Protein AF-A0A1V6ALJ0-F1 (afdb_monomer_lite)

Foldseek 3Di:
DKDKDWDADPVRPKIKMKMWDFDQWDWDDDPNDTDIDGDGDIDIWMDINNHTADDDKAADPDDDPQFRIDTRPDGHHPVRVVVVVVVNVVSVPPPPRPVVVVVVVVVVVD

Structure (mmCIF, N/CA/C/O backbone):
data_AF-A0A1V6ALJ0-F1
#
_entry.id   AF-A0A1V6ALJ0-F1
#
loop_
_atom_site.group_PDB
_atom_site.id
_atom_site.type_symbol
_atom_site.label_atom_id
_atom_site.label_alt_id
_atom_site.label_comp_id
_atom_site.label_asym_id
_atom_site.label_entity_id
_atom_site.label_seq_id
_atom_site.pdbx_PDB_ins_code
_atom_site.Cartn_x
_atom_site.Cartn_y
_atom_site.Cartn_z
_atom_site.occupancy
_atom_site.B_iso_or_equiv
_atom_site.auth_seq_id
_atom_site.auth_comp_id
_atom_site.auth_asym_id
_atom_site.auth_atom_id
_atom_site.pdbx_PDB_model_num
ATOM 1 N N . MET A 1 1 ? 2.543 4.541 -14.200 1.00 85.62 1 MET A N 1
ATOM 2 C CA . MET A 1 1 ? 1.460 5.398 -13.629 1.00 85.62 1 MET A CA 1
ATOM 3 C C . MET A 1 1 ? 1.420 5.196 -12.122 1.00 85.62 1 MET A C 1
ATOM 5 O O . MET A 1 1 ? 1.538 4.055 -11.715 1.00 85.62 1 MET A O 1
ATOM 9 N N . LYS A 1 2 ? 1.233 6.236 -11.295 1.00 91.38 2 LYS A N 1
ATOM 10 C CA . LYS A 1 2 ? 1.221 6.099 -9.825 1.00 91.38 2 LYS A CA 1
ATOM 11 C C . LYS A 1 2 ? -0.025 6.720 -9.194 1.00 91.38 2 LYS A C 1
ATOM 13 O O . LYS A 1 2 ? -0.427 7.821 -9.571 1.00 91.38 2 LYS A O 1
ATOM 18 N N . LYS A 1 3 ? -0.624 6.017 -8.234 1.00 94.62 3 LYS A N 1
ATOM 19 C CA . LYS A 1 3 ? -1.720 6.490 -7.381 1.00 94.62 3 LYS A CA 1
ATOM 20 C C . LYS A 1 3 ? -1.322 6.324 -5.922 1.00 94.62 3 LYS A C 1
ATOM 22 O O . LYS A 1 3 ? -0.686 5.341 -5.552 1.00 94.62 3 LYS A O 1
ATOM 27 N N . THR A 1 4 ? -1.748 7.274 -5.105 1.00 95.44 4 THR A N 1
ATOM 28 C CA . THR A 1 4 ? -1.447 7.295 -3.677 1.00 95.44 4 THR A CA 1
ATOM 29 C C . THR A 1 4 ? -2.721 7.603 -2.912 1.00 95.44 4 THR A C 1
ATOM 31 O O . THR A 1 4 ? -3.504 8.460 -3.324 1.00 95.44 4 THR A O 1
ATOM 34 N N . MET A 1 5 ? -2.916 6.908 -1.799 1.00 95.38 5 MET A N 1
ATOM 35 C CA . MET A 1 5 ? -3.913 7.246 -0.793 1.00 95.38 5 MET A CA 1
ATOM 36 C C . MET A 1 5 ? -3.226 7.472 0.544 1.00 95.38 5 MET A C 1
ATOM 38 O O . MET A 1 5 ? -2.304 6.737 0.901 1.00 95.38 5 MET A O 1
ATOM 42 N N . THR A 1 6 ? -3.706 8.469 1.278 1.00 95.81 6 THR A N 1
ATOM 43 C CA . THR A 1 6 ? -3.154 8.847 2.575 1.00 95.81 6 THR A CA 1
ATOM 44 C C . THR A 1 6 ? -4.290 9.091 3.555 1.00 95.81 6 THR A C 1
ATOM 46 O O . THR A 1 6 ? -5.294 9.720 3.214 1.00 95.81 6 THR A O 1
ATOM 49 N N . TRP A 1 7 ? -4.150 8.584 4.774 1.00 94.56 7 TRP A N 1
ATOM 50 C CA . TRP A 1 7 ? -5.086 8.830 5.865 1.00 94.56 7 TRP A CA 1
ATOM 51 C C . TRP A 1 7 ? -4.365 8.762 7.210 1.00 94.56 7 TRP A C 1
ATOM 53 O O . TRP A 1 7 ? -3.234 8.303 7.295 1.00 94.56 7 TRP A O 1
ATOM 63 N N . GLN A 1 8 ? -5.013 9.219 8.278 1.00 93.88 8 GLN A N 1
ATOM 64 C CA . GLN A 1 8 ? -4.447 9.143 9.624 1.00 93.88 8 GLN A CA 1
ATOM 65 C C . GLN A 1 8 ? -5.000 7.948 10.395 1.00 93.88 8 GLN A C 1
ATOM 67 O O . GLN A 1 8 ? -6.134 7.510 10.171 1.00 93.88 8 GLN A O 1
ATOM 72 N N . THR A 1 9 ? -4.215 7.441 11.344 1.00 90.38 9 THR A N 1
ATOM 73 C CA . THR A 1 9 ? -4.724 6.509 12.352 1.00 90.38 9 THR A CA 1
ATOM 74 C C . THR A 1 9 ? -5.856 7.147 13.155 1.00 90.38 9 THR A C 1
ATOM 76 O O . THR A 1 9 ? -5.968 8.366 13.270 1.00 90.38 9 THR A O 1
ATOM 79 N N . ARG A 1 10 ? -6.713 6.318 13.758 1.00 85.50 10 ARG A N 1
ATOM 80 C CA . ARG A 1 10 ? -7.871 6.794 14.532 1.00 85.50 10 ARG A CA 1
ATOM 81 C C . ARG A 1 10 ? -7.491 7.689 15.718 1.00 85.50 10 ARG A C 1
ATOM 83 O O . ARG A 1 10 ? -8.278 8.539 16.120 1.00 85.50 10 ARG A O 1
ATOM 90 N N . ASP A 1 11 ? -6.307 7.483 16.283 1.00 87.81 11 ASP A N 1
ATOM 91 C CA . ASP A 1 11 ? -5.745 8.306 17.357 1.00 87.81 11 ASP A CA 1
ATOM 92 C C . ASP A 1 11 ? -4.998 9.554 16.847 1.00 87.81 11 ASP A C 1
ATOM 94 O O . ASP A 1 11 ? -4.496 10.330 17.658 1.00 87.81 11 ASP A O 1
ATOM 98 N N . GLY A 1 12 ? -4.928 9.752 15.525 1.00 89.25 12 GLY A N 1
ATOM 99 C CA . GLY A 1 12 ? -4.300 10.897 14.864 1.00 89.25 12 GLY A CA 1
ATOM 100 C C . GLY A 1 12 ? -2.776 10.938 14.967 1.00 89.25 12 GLY A C 1
ATOM 101 O O . GLY A 1 12 ? -2.183 11.964 14.646 1.00 89.25 12 GLY A O 1
ATOM 102 N N . ARG A 1 13 ? -2.135 9.867 15.453 1.00 92.19 13 ARG A N 1
ATOM 103 C CA . ARG A 1 13 ? -0.697 9.866 15.758 1.00 92.19 13 ARG A CA 1
ATOM 104 C C . ARG A 1 13 ? 0.194 9.577 14.565 1.00 92.19 13 ARG A C 1
ATOM 106 O O . ARG A 1 13 ? 1.310 10.080 14.544 1.00 92.19 13 ARG A O 1
ATOM 113 N N . HIS A 1 14 ? -0.286 8.769 13.627 1.00 92.81 14 HIS A N 1
ATOM 114 C CA . HIS A 1 14 ? 0.504 8.307 12.496 1.00 92.81 14 HIS A CA 1
ATOM 115 C C . HIS A 1 14 ? -0.206 8.614 11.182 1.00 92.81 14 HIS A C 1
ATOM 117 O O . HIS A 1 14 ? -1.431 8.466 11.071 1.00 92.81 14 HIS A O 1
ATOM 123 N N . GLU A 1 15 ? 0.574 9.003 10.182 1.00 96.19 15 GLU A N 1
ATOM 124 C CA . GLU A 1 15 ? 0.130 9.063 8.799 1.00 96.19 15 GLU A CA 1
ATOM 125 C C . GLU A 1 15 ? 0.344 7.702 8.134 1.00 96.19 15 GLU A C 1
ATOM 127 O O . GLU A 1 15 ? 1.417 7.102 8.194 1.00 96.19 15 GLU A O 1
ATOM 132 N N . LEU A 1 16 ? -0.707 7.205 7.497 1.00 95.62 16 LEU A N 1
ATOM 133 C CA . LEU A 1 16 ? -0.726 5.961 6.752 1.00 95.62 16 LEU A CA 1
ATOM 134 C C . LEU A 1 16 ? -0.810 6.296 5.273 1.00 95.62 16 LEU A C 1
ATOM 136 O O . LEU A 1 16 ? -1.686 7.056 4.858 1.00 95.62 16 LEU A O 1
ATOM 140 N N . ARG A 1 17 ? 0.074 5.706 4.474 1.00 96.25 17 ARG A N 1
ATOM 141 C CA . ARG A 1 17 ? 0.116 5.920 3.027 1.00 96.25 17 ARG A CA 1
ATOM 142 C C . ARG A 1 17 ? 0.189 4.586 2.304 1.00 96.25 17 ARG A C 1
ATOM 144 O O . ARG A 1 17 ? 0.958 3.715 2.690 1.00 96.25 17 ARG A O 1
ATOM 151 N N . VAL A 1 18 ? -0.594 4.426 1.245 1.00 95.81 18 VAL A N 1
ATOM 152 C CA . VAL A 1 18 ? -0.476 3.298 0.313 1.00 95.81 18 VAL A CA 1
ATOM 153 C C . VAL A 1 18 ? -0.249 3.851 -1.078 1.00 95.81 18 VAL A C 1
ATOM 155 O O . VAL A 1 18 ? -0.961 4.749 -1.530 1.00 95.81 18 VAL A O 1
ATOM 158 N N . GLU A 1 19 ? 0.751 3.302 -1.746 1.00 96.06 19 GLU A N 1
ATOM 159 C CA . GLU A 1 19 ? 1.125 3.629 -3.108 1.00 96.06 19 GLU A CA 1
ATOM 160 C C . GLU A 1 19 ? 0.890 2.422 -4.003 1.00 96.06 19 GLU A C 1
ATOM 162 O O . GLU A 1 19 ? 1.232 1.294 -3.650 1.00 96.06 19 GLU A O 1
ATOM 167 N N . ILE A 1 20 ? 0.291 2.679 -5.159 1.00 94.56 20 ILE A N 1
ATOM 168 C CA . ILE A 1 20 ? 0.018 1.692 -6.194 1.00 94.56 20 ILE A CA 1
ATOM 169 C C . ILE A 1 20 ? 0.618 2.258 -7.473 1.00 94.56 20 ILE A C 1
ATOM 171 O O . ILE A 1 20 ? 0.238 3.341 -7.930 1.00 94.56 20 ILE A O 1
ATOM 175 N N . GLU A 1 21 ? 1.585 1.553 -8.033 1.00 93.00 21 GLU A N 1
ATOM 176 C CA . GLU A 1 21 ? 2.348 1.996 -9.185 1.00 93.00 21 GLU A CA 1
ATOM 177 C C . GLU A 1 21 ? 2.350 0.924 -10.265 1.00 93.00 21 GLU A C 1
ATOM 179 O O . GLU A 1 21 ? 2.704 -0.222 -10.025 1.00 93.00 21 GLU A O 1
ATOM 184 N N . LEU A 1 22 ? 1.970 1.310 -11.477 1.00 89.50 22 LEU A N 1
ATOM 185 C CA . LEU A 1 22 ? 2.212 0.523 -12.671 1.00 89.50 22 LEU A CA 1
ATOM 186 C C . LEU A 1 22 ? 3.599 0.844 -13.207 1.00 89.50 22 LEU A C 1
ATOM 188 O O . LEU A 1 22 ? 3.842 1.960 -13.688 1.00 89.50 22 LEU A O 1
ATOM 192 N N . VAL A 1 23 ? 4.462 -0.157 -13.111 1.00 87.62 23 VAL A N 1
ATOM 193 C CA . VAL A 1 23 ? 5.820 -0.188 -13.630 1.00 87.62 23 VAL A CA 1
ATOM 194 C C . VAL A 1 23 ? 5.775 -0.811 -15.021 1.00 87.62 23 VAL A C 1
ATOM 196 O O . VAL A 1 23 ? 5.365 -1.962 -15.192 1.00 87.62 23 VAL A O 1
ATOM 199 N N . THR A 1 24 ? 6.174 -0.017 -16.012 1.00 83.00 24 THR A N 1
ATOM 200 C CA . THR A 1 24 ? 6.149 -0.387 -17.435 1.00 83.00 24 THR A CA 1
ATOM 201 C C . THR A 1 24 ? 7.522 -0.792 -17.966 1.00 83.00 24 THR A C 1
ATOM 203 O O . THR A 1 24 ? 7.653 -1.324 -19.064 1.00 83.00 24 THR A O 1
ATOM 206 N N . GLU A 1 25 ? 8.568 -0.527 -17.188 1.00 84.38 25 GLU A N 1
ATOM 207 C CA . GLU A 1 25 ? 9.952 -0.847 -17.506 1.00 84.38 25 GLU A CA 1
ATOM 208 C C . GLU A 1 25 ? 10.679 -1.251 -16.228 1.00 84.38 25 GLU A C 1
ATOM 210 O O . GLU A 1 25 ? 10.499 -0.651 -15.168 1.00 84.38 25 GLU A O 1
ATOM 215 N N . ARG A 1 26 ? 11.530 -2.268 -16.327 1.00 82.94 26 ARG A N 1
ATOM 216 C CA . ARG A 1 26 ? 12.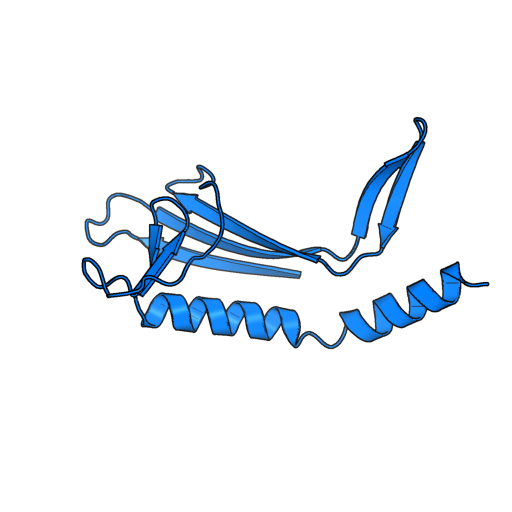332 -2.771 -15.220 1.00 82.94 26 ARG A CA 1
ATOM 217 C C . ARG A 1 26 ? 13.790 -2.841 -15.626 1.00 82.94 26 ARG A C 1
ATOM 219 O O . ARG A 1 26 ? 14.133 -3.341 -16.692 1.00 82.94 26 ARG A O 1
ATOM 226 N N . HIS A 1 27 ? 14.662 -2.403 -14.730 1.00 85.38 27 HIS A N 1
ATOM 227 C CA . HIS A 1 27 ? 16.093 -2.624 -14.873 1.00 85.38 27 HIS A CA 1
ATOM 228 C C . HIS A 1 27 ? 16.445 -4.018 -14.363 1.00 85.38 27 HIS A C 1
ATOM 230 O O . HIS A 1 27 ? 16.173 -4.366 -13.211 1.00 85.38 27 HIS A O 1
ATOM 236 N N . VAL A 1 28 ? 17.043 -4.822 -15.232 1.00 83.38 28 VAL A N 1
ATOM 237 C CA . VAL A 1 28 ? 17.581 -6.140 -14.909 1.00 83.38 28 VAL A CA 1
ATOM 238 C C . VAL A 1 28 ? 19.073 -6.138 -15.194 1.00 83.38 28 VAL A C 1
ATOM 240 O O . VAL A 1 28 ? 19.525 -5.583 -16.192 1.00 83.38 28 VAL A O 1
ATOM 243 N N . SER A 1 29 ? 19.845 -6.742 -14.294 1.00 84.50 29 SER A N 1
ATOM 244 C CA . SER A 1 29 ? 21.248 -7.031 -14.561 1.00 84.50 29 SER A CA 1
ATOM 245 C C . SER A 1 29 ? 21.367 -8.493 -14.959 1.00 84.50 29 SER A C 1
ATOM 247 O O . SER A 1 29 ? 20.957 -9.372 -14.199 1.00 84.50 29 SER A O 1
ATOM 249 N N . ALA A 1 30 ? 21.885 -8.737 -16.157 1.00 78.38 30 ALA A N 1
ATOM 250 C CA . ALA A 1 30 ? 22.164 -10.065 -16.681 1.00 78.38 30 ALA A CA 1
ATOM 251 C C . ALA A 1 30 ? 23.609 -10.071 -17.182 1.00 78.38 30 ALA A C 1
ATOM 253 O O . ALA A 1 30 ? 23.997 -9.191 -17.941 1.00 78.38 30 ALA A O 1
ATOM 254 N N . ASP A 1 31 ? 24.413 -11.016 -16.696 1.00 80.69 31 ASP A N 1
ATOM 255 C CA . ASP A 1 31 ? 25.806 -11.217 -17.119 1.00 80.69 31 ASP A CA 1
ATOM 256 C C . ASP A 1 31 ? 26.721 -9.975 -17.036 1.00 80.69 31 ASP A C 1
ATOM 258 O O . ASP A 1 31 ? 27.707 -9.857 -17.756 1.00 80.69 31 ASP A O 1
ATOM 262 N N . GLY A 1 32 ? 26.437 -9.060 -16.103 1.00 82.00 32 GLY A N 1
ATOM 263 C CA . GLY A 1 32 ? 27.219 -7.835 -15.896 1.00 82.00 32 GLY A CA 1
ATOM 264 C C . GLY A 1 32 ? 26.745 -6.635 -16.718 1.00 82.00 32 GLY A C 1
ATOM 265 O O . GLY A 1 32 ? 27.177 -5.516 -16.440 1.00 82.00 32 GLY A O 1
ATOM 266 N N . ASP A 1 33 ? 25.801 -6.836 -17.637 1.00 81.62 33 ASP A N 1
ATOM 267 C CA . ASP A 1 33 ? 25.139 -5.767 -18.375 1.00 81.62 33 ASP A CA 1
ATOM 268 C C . ASP A 1 33 ? 23.854 -5.329 -17.664 1.00 81.62 33 ASP A C 1
ATOM 270 O O . ASP A 1 33 ? 23.109 -6.139 -17.101 1.00 81.62 33 ASP A O 1
ATOM 274 N N . ALA A 1 34 ? 23.594 -4.021 -17.671 1.00 84.38 34 ALA A N 1
ATOM 275 C CA . ALA A 1 34 ? 22.339 -3.443 -17.207 1.00 84.38 34 ALA A CA 1
ATOM 276 C C . ALA A 1 34 ? 21.411 -3.238 -18.410 1.00 84.38 34 ALA A C 1
ATOM 278 O O . ALA A 1 34 ? 21.722 -2.466 -19.316 1.00 84.38 34 ALA A O 1
ATOM 279 N N . LEU A 1 35 ? 20.272 -3.927 -18.409 1.00 84.25 35 LEU A N 1
ATOM 280 C CA . LEU A 1 35 ? 19.267 -3.866 -19.464 1.00 84.25 35 LEU A CA 1
ATOM 281 C C . LEU A 1 35 ? 17.964 -3.301 -18.900 1.00 84.25 35 LEU A C 1
ATOM 283 O O . LEU A 1 35 ? 17.505 -3.706 -17.829 1.00 84.25 35 LEU A O 1
ATOM 287 N N . THR A 1 36 ? 17.340 -2.392 -19.643 1.00 83.38 36 THR A N 1
ATOM 288 C CA . THR A 1 36 ? 15.966 -1.956 -19.383 1.00 83.38 36 THR A CA 1
ATOM 289 C C . THR A 1 36 ? 15.040 -2.838 -20.197 1.00 83.38 36 THR A C 1
ATOM 291 O O . THR A 1 36 ? 15.050 -2.788 -21.425 1.00 83.38 36 THR A O 1
ATOM 294 N N . VAL A 1 37 ? 14.272 -3.678 -19.508 1.00 82.19 37 VAL A N 1
ATOM 295 C CA . VAL A 1 37 ? 13.280 -4.544 -20.136 1.00 82.19 37 VAL A CA 1
ATOM 296 C C . VAL A 1 37 ? 11.884 -3.985 -19.891 1.00 82.19 37 VAL A C 1
ATOM 298 O O . VAL A 1 37 ? 11.545 -3.640 -18.759 1.00 82.19 37 VAL A O 1
ATOM 301 N N . PRO A 1 38 ? 11.049 -3.906 -20.925 1.00 78.62 38 PRO A N 1
ATOM 302 C CA . PRO A 1 38 ? 9.666 -3.496 -20.762 1.00 78.62 38 PRO A CA 1
ATOM 303 C C . PRO A 1 38 ? 8.860 -4.567 -20.018 1.00 78.62 38 PRO A C 1
ATOM 305 O O . PRO A 1 38 ? 9.038 -5.770 -20.235 1.00 78.62 38 PRO A O 1
ATOM 308 N N . CYS A 1 39 ? 7.969 -4.136 -19.130 1.00 78.19 39 CYS A N 1
ATOM 309 C CA . CYS A 1 39 ? 7.137 -4.998 -18.299 1.00 78.19 39 CYS A CA 1
ATOM 310 C C . CYS A 1 39 ? 5.738 -4.399 -18.072 1.00 78.19 39 CYS A C 1
ATOM 312 O O . CYS A 1 39 ? 5.445 -3.288 -18.489 1.00 78.19 39 CYS A O 1
ATOM 314 N N . CYS A 1 40 ? 4.858 -5.162 -17.426 1.00 80.94 40 CYS A N 1
ATOM 315 C CA . CYS A 1 40 ? 3.601 -4.663 -16.866 1.00 80.94 40 CYS A CA 1
ATOM 316 C C . CYS A 1 40 ? 3.480 -5.227 -15.459 1.00 80.94 40 CYS A C 1
ATOM 318 O O . CYS A 1 40 ? 2.947 -6.323 -15.272 1.00 80.94 40 CYS A O 1
ATOM 320 N N . GLU A 1 41 ? 4.030 -4.518 -14.482 1.00 85.25 41 GLU A N 1
ATOM 321 C CA . GLU A 1 41 ? 4.020 -4.944 -13.087 1.00 85.25 41 GLU A CA 1
ATOM 322 C C . GLU A 1 41 ? 3.321 -3.881 -12.242 1.00 85.25 41 GLU A C 1
ATOM 324 O O . GLU A 1 41 ? 3.686 -2.709 -12.281 1.00 85.25 41 GLU A O 1
ATOM 329 N N . ILE A 1 42 ? 2.297 -4.282 -11.488 1.00 89.06 42 ILE A N 1
ATOM 330 C CA . ILE A 1 42 ? 1.704 -3.415 -10.470 1.00 89.06 42 ILE A CA 1
ATOM 331 C C . ILE A 1 42 ? 2.481 -3.650 -9.180 1.00 89.06 42 ILE A C 1
ATOM 333 O O . ILE A 1 42 ? 2.430 -4.736 -8.604 1.00 89.06 42 ILE A O 1
ATOM 337 N N . VAL A 1 43 ? 3.199 -2.623 -8.748 1.00 92.12 43 VAL A N 1
ATOM 338 C CA . VAL A 1 43 ? 3.926 -2.581 -7.486 1.00 92.12 43 VAL A CA 1
ATOM 339 C C . VAL A 1 43 ? 3.081 -1.825 -6.478 1.00 92.12 43 VAL A C 1
ATOM 341 O O . VAL A 1 43 ? 2.595 -0.725 -6.737 1.00 92.12 43 VAL A O 1
ATOM 344 N N . GLU A 1 44 ? 2.900 -2.424 -5.311 1.00 94.50 44 GLU A N 1
ATOM 345 C CA . GLU A 1 44 ? 2.068 -1.872 -4.257 1.00 94.50 44 GLU A CA 1
ATOM 346 C C . GLU A 1 44 ? 2.901 -1.813 -2.972 1.00 94.50 44 GLU A C 1
ATOM 348 O O . GLU A 1 44 ? 3.554 -2.792 -2.610 1.00 94.50 44 GLU A O 1
ATOM 353 N N . GLN A 1 45 ? 2.890 -0.675 -2.276 1.00 96.19 45 GLN A N 1
ATOM 354 C CA . GLN A 1 45 ? 3.671 -0.472 -1.054 1.00 96.19 45 GLN A CA 1
ATOM 355 C C . GLN A 1 45 ? 2.890 0.366 -0.043 1.00 96.19 45 GLN A C 1
ATOM 357 O O . GLN A 1 45 ? 2.315 1.398 -0.385 1.00 96.19 45 GLN A O 1
ATOM 362 N N . ALA A 1 46 ? 2.897 -0.060 1.218 1.00 95.69 46 ALA A N 1
ATOM 363 C CA . ALA A 1 46 ? 2.288 0.677 2.319 1.00 95.69 46 ALA A CA 1
ATOM 364 C C . ALA A 1 46 ? 3.349 1.294 3.240 1.00 95.69 46 ALA A C 1
ATOM 366 O O . ALA A 1 46 ? 4.462 0.775 3.332 1.00 95.69 46 ALA A O 1
ATOM 367 N N . TYR A 1 47 ? 3.000 2.385 3.919 1.00 96.81 47 TYR A N 1
ATOM 368 C CA . TYR A 1 47 ? 3.888 3.185 4.757 1.00 96.81 47 TYR A CA 1
ATOM 369 C C . TYR A 1 47 ? 3.186 3.653 6.038 1.00 96.81 47 TYR A C 1
ATOM 371 O O . TYR A 1 47 ? 1.990 3.960 6.016 1.00 96.81 47 TYR A O 1
ATOM 379 N N . ILE A 1 48 ? 3.956 3.762 7.124 1.00 95.88 48 ILE A N 1
ATOM 380 C CA . ILE A 1 48 ? 3.595 4.443 8.378 1.00 95.88 48 ILE A CA 1
ATOM 381 C C . ILE A 1 48 ? 4.641 5.533 8.615 1.00 95.88 48 ILE A C 1
ATOM 383 O O . ILE A 1 48 ? 5.810 5.196 8.781 1.00 95.88 48 ILE A O 1
ATOM 387 N N . ASP A 1 49 ? 4.247 6.807 8.623 1.00 95.06 49 ASP A N 1
ATOM 388 C CA . ASP A 1 49 ? 5.162 7.957 8.758 1.00 95.06 49 ASP A CA 1
ATOM 389 C C . ASP A 1 49 ? 6.403 7.835 7.847 1.00 95.06 49 ASP A C 1
ATOM 391 O O . ASP A 1 49 ? 7.546 7.907 8.296 1.00 95.06 49 ASP A O 1
ATOM 395 N N . ASP A 1 50 ? 6.172 7.546 6.563 1.00 94.12 50 ASP A N 1
ATOM 396 C CA . ASP A 1 50 ? 7.196 7.298 5.533 1.00 94.12 50 ASP A CA 1
ATOM 397 C C . ASP A 1 50 ? 8.067 6.039 5.705 1.00 94.12 50 ASP A C 1
ATOM 399 O O . ASP A 1 50 ? 8.856 5.715 4.812 1.00 94.12 50 ASP A O 1
ATOM 403 N N . ALA A 1 51 ? 7.892 5.260 6.774 1.00 95.12 51 ALA A N 1
ATOM 404 C CA . ALA A 1 51 ? 8.542 3.962 6.922 1.00 95.12 51 ALA A CA 1
ATOM 405 C C . ALA A 1 51 ? 7.759 2.874 6.161 1.00 95.12 51 ALA A C 1
ATOM 407 O O . 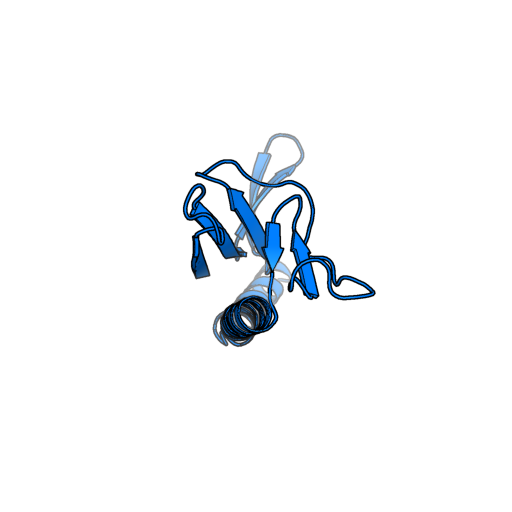ALA A 1 51 ? 6.571 2.688 6.438 1.00 95.12 51 ALA A O 1
ATOM 408 N N . PRO A 1 52 ? 8.382 2.136 5.221 1.00 95.38 52 PRO A N 1
ATOM 409 C CA . PRO A 1 52 ? 7.689 1.108 4.452 1.00 95.38 52 PRO A CA 1
ATOM 410 C C . PRO A 1 52 ? 7.319 -0.093 5.329 1.00 95.38 52 PRO A C 1
ATOM 412 O O . PRO A 1 52 ? 8.142 -0.620 6.079 1.00 95.38 52 PRO A O 1
ATOM 415 N N . GLU A 1 53 ? 6.087 -0.569 5.186 1.00 95.12 53 GLU A N 1
ATOM 416 C CA . GLU A 1 53 ? 5.607 -1.793 5.819 1.00 95.12 53 GLU A CA 1
ATOM 417 C C . GLU A 1 53 ? 5.885 -3.015 4.945 1.00 95.12 53 GLU A C 1
ATOM 419 O O . GLU A 1 53 ? 5.630 -3.031 3.739 1.00 95.12 53 GLU A O 1
ATOM 424 N N . ALA A 1 54 ? 6.379 -4.078 5.574 1.00 89.69 54 ALA A N 1
ATOM 425 C CA . ALA A 1 54 ? 6.623 -5.338 4.894 1.00 89.69 54 ALA A CA 1
ATOM 426 C C . ALA A 1 54 ? 5.323 -6.119 4.630 1.00 89.69 54 ALA A C 1
ATOM 428 O O . ALA A 1 54 ? 4.354 -6.057 5.394 1.00 89.69 54 ALA A O 1
ATOM 429 N N . GLY A 1 55 ? 5.357 -6.941 3.582 1.00 89.94 55 GLY A N 1
ATOM 430 C CA . GLY A 1 55 ? 4.278 -7.856 3.223 1.00 89.94 55 GLY A CA 1
ATOM 431 C C . GLY A 1 55 ? 3.330 -7.286 2.175 1.00 89.94 55 GLY A C 1
ATOM 432 O O . GLY A 1 55 ? 3.655 -6.336 1.470 1.00 89.94 55 GLY A O 1
ATOM 433 N N . CYS A 1 56 ? 2.160 -7.907 2.067 1.00 91.88 56 CYS A N 1
ATOM 434 C CA . CYS A 1 56 ? 1.125 -7.557 1.103 1.00 91.88 56 CYS A CA 1
ATOM 435 C C . CYS A 1 56 ? -0.230 -7.398 1.796 1.00 91.88 56 CYS A C 1
ATOM 437 O O . CYS A 1 56 ? -0.434 -7.853 2.932 1.00 91.88 56 CYS A O 1
ATOM 439 N N . LEU A 1 57 ? -1.171 -6.772 1.091 1.00 94.31 57 LEU A N 1
ATOM 440 C CA . LEU A 1 57 ? -2.546 -6.665 1.548 1.00 94.31 57 LEU A CA 1
ATOM 441 C C . LEU A 1 57 ? -3.160 -8.062 1.726 1.00 94.31 57 LEU A C 1
ATOM 443 O O . LEU A 1 57 ? -3.212 -8.866 0.801 1.00 94.31 57 LEU A O 1
ATOM 447 N N . THR A 1 58 ? -3.660 -8.341 2.924 1.00 95.94 58 THR A N 1
ATOM 448 C CA . THR A 1 58 ? -4.282 -9.616 3.286 1.00 95.94 58 THR A CA 1
ATOM 449 C C . THR A 1 58 ? -5.683 -9.370 3.829 1.00 95.94 58 THR A C 1
ATOM 451 O O . THR A 1 58 ? -5.869 -8.538 4.718 1.00 95.94 58 THR A O 1
ATOM 454 N N . MET A 1 59 ? -6.671 -10.116 3.335 1.00 97.06 59 MET A N 1
ATOM 455 C CA . MET A 1 59 ? -8.023 -10.096 3.898 1.00 97.06 59 MET A CA 1
ATOM 456 C C . MET A 1 59 ? -8.028 -10.756 5.276 1.00 97.06 59 MET A C 1
ATOM 458 O O . MET A 1 59 ? -7.451 -11.830 5.457 1.00 97.06 59 MET A O 1
ATOM 462 N N . LEU A 1 60 ? -8.682 -10.125 6.248 1.00 94.19 60 LEU A N 1
ATOM 463 C CA . LEU A 1 60 ? -8.877 -10.738 7.555 1.00 94.19 60 LEU A CA 1
ATOM 464 C C . LEU A 1 60 ? -10.055 -11.723 7.479 1.00 94.19 60 LEU A C 1
ATOM 466 O O . LEU A 1 60 ? -11.047 -11.418 6.815 1.00 94.19 60 LEU A O 1
ATOM 470 N N . PRO A 1 61 ? -9.972 -12.893 8.140 1.00 93.12 61 PRO A N 1
ATOM 471 C CA . PRO A 1 61 ? -11.084 -13.844 8.171 1.00 93.12 61 PRO A CA 1
ATOM 472 C C . PRO A 1 61 ? -12.303 -13.267 8.902 1.00 93.12 61 PRO A C 1
ATOM 474 O O . PRO A 1 61 ? -13.436 -13.572 8.544 1.00 93.12 61 PRO A O 1
ATOM 477 N N . GLU A 1 62 ? -12.063 -12.400 9.889 1.00 93.19 62 GLU A N 1
ATOM 478 C CA . GLU A 1 62 ? -13.075 -11.669 10.646 1.00 93.19 62 GLU A CA 1
ATOM 479 C C . GLU A 1 62 ? -12.578 -10.241 10.926 1.00 93.19 62 GLU A C 1
ATOM 481 O O . GLU A 1 62 ? -11.363 -10.034 11.047 1.00 93.19 62 GLU A O 1
ATOM 486 N N . PRO A 1 63 ? -13.472 -9.241 11.044 1.00 93.06 63 PRO A N 1
ATOM 487 C CA . PRO A 1 63 ? -13.057 -7.874 11.326 1.00 93.06 63 PRO A CA 1
ATOM 488 C C . PRO A 1 63 ? -12.417 -7.724 12.713 1.00 93.06 63 PRO A C 1
ATOM 490 O O . PRO A 1 63 ? -12.981 -8.158 13.716 1.00 93.06 63 PRO A O 1
ATOM 493 N N . VAL A 1 64 ? -11.278 -7.032 12.795 1.00 90.94 64 VAL A N 1
ATOM 494 C CA . VAL A 1 64 ? -10.576 -6.749 14.061 1.00 90.94 64 VAL A CA 1
ATOM 495 C C . VAL A 1 64 ? -10.458 -5.244 14.242 1.00 90.94 64 VAL A C 1
ATOM 497 O O . VAL A 1 64 ? -9.835 -4.560 13.435 1.00 90.94 64 VAL A O 1
ATOM 500 N N . GLY A 1 65 ? -11.080 -4.704 15.294 1.00 87.06 65 GLY A N 1
ATOM 501 C CA . GLY A 1 65 ? -11.045 -3.263 15.571 1.00 87.06 65 GLY A CA 1
ATOM 502 C C . GLY A 1 65 ? -11.640 -2.393 14.454 1.00 87.06 65 GLY A C 1
ATOM 503 O O . GLY A 1 65 ? -11.253 -1.238 14.330 1.00 87.06 65 GLY A O 1
ATOM 504 N N . GLY A 1 66 ? -12.547 -2.946 13.637 1.00 90.38 66 GLY A N 1
ATOM 505 C CA . GLY A 1 66 ? -13.134 -2.287 12.460 1.00 90.38 66 GLY A CA 1
ATOM 506 C C . GLY A 1 66 ? -12.387 -2.543 11.144 1.00 90.38 66 GLY A C 1
ATOM 507 O O . GLY A 1 66 ? -12.965 -2.370 10.072 1.00 90.38 66 GLY A O 1
ATOM 508 N N . ALA A 1 67 ? -11.143 -3.028 11.199 1.00 93.62 67 ALA A N 1
ATOM 509 C CA . ALA A 1 67 ? -10.386 -3.395 10.009 1.00 93.62 67 ALA A CA 1
ATOM 510 C C . ALA A 1 67 ? -10.892 -4.719 9.420 1.00 93.62 67 ALA A C 1
ATOM 512 O O . ALA A 1 67 ? -11.108 -5.684 10.149 1.00 93.62 67 ALA A O 1
ATOM 513 N N . VAL A 1 68 ? -11.035 -4.773 8.095 1.00 96.75 68 VAL A N 1
ATOM 514 C CA . VAL A 1 68 ? -11.448 -5.958 7.315 1.00 96.75 68 VAL A CA 1
ATOM 515 C C . VAL A 1 68 ? -10.304 -6.534 6.474 1.00 96.75 68 VAL A C 1
ATOM 517 O O . VAL A 1 68 ? -10.370 -7.665 5.995 1.00 96.75 68 VAL A O 1
ATOM 520 N N . ALA A 1 69 ? -9.236 -5.762 6.299 1.00 96.56 69 ALA A N 1
ATOM 521 C CA . ALA A 1 69 ? -7.992 -6.185 5.677 1.00 96.56 69 ALA A CA 1
ATOM 522 C C . ALA A 1 69 ? -6.811 -5.594 6.448 1.00 96.56 69 ALA A C 1
ATOM 524 O O . ALA A 1 69 ? -6.967 -4.645 7.220 1.00 96.56 69 ALA A O 1
ATOM 525 N N . ARG A 1 70 ? -5.622 -6.155 6.238 1.00 95.19 70 ARG A N 1
ATOM 526 C CA . ARG A 1 70 ? -4.385 -5.643 6.824 1.00 95.19 70 ARG A CA 1
ATOM 527 C C . ARG A 1 70 ? -3.247 -5.603 5.823 1.00 95.19 70 ARG A C 1
ATOM 529 O O . ARG A 1 70 ? -3.184 -6.441 4.928 1.00 95.19 70 ARG A O 1
ATOM 536 N N . TRP A 1 71 ? -2.305 -4.706 6.055 1.00 95.12 71 TRP A N 1
ATOM 537 C CA . TRP A 1 71 ? -1.016 -4.669 5.384 1.00 95.12 71 TRP A CA 1
ATOM 538 C C . TRP A 1 71 ? 0.074 -4.394 6.411 1.00 95.12 71 TRP A C 1
ATOM 540 O O . TRP A 1 71 ? 0.147 -3.299 6.961 1.00 95.12 71 TRP A O 1
ATOM 550 N N . GLY A 1 72 ? 0.898 -5.398 6.715 1.00 90.88 72 GLY A N 1
ATOM 551 C CA . GLY A 1 72 ? 1.823 -5.300 7.843 1.00 90.88 72 GLY A CA 1
ATOM 552 C C . GLY A 1 72 ? 1.056 -4.962 9.125 1.00 90.88 72 GLY A C 1
ATOM 553 O O . GLY A 1 72 ? 0.169 -5.718 9.540 1.00 90.88 72 GLY A O 1
ATOM 554 N N . ARG A 1 73 ? 1.370 -3.810 9.726 1.00 90.88 73 ARG A N 1
ATOM 555 C CA . ARG A 1 73 ? 0.701 -3.279 10.927 1.00 90.88 73 ARG A CA 1
ATOM 556 C C . ARG A 1 73 ? -0.504 -2.378 10.634 1.00 90.88 73 ARG A C 1
ATOM 558 O O . ARG A 1 73 ? -1.181 -1.950 11.565 1.00 90.88 73 ARG A O 1
ATOM 565 N N . ILE A 1 74 ? -0.791 -2.095 9.369 1.00 92.25 74 ILE A N 1
ATOM 566 C CA . ILE A 1 74 ? -1.860 -1.188 8.951 1.00 92.25 74 ILE A CA 1
ATOM 567 C C . ILE A 1 74 ? -3.165 -1.969 8.818 1.00 92.25 74 ILE A C 1
ATOM 569 O O . ILE A 1 74 ? -3.263 -2.888 8.008 1.00 92.25 74 ILE A O 1
ATOM 573 N N . GLY A 1 75 ? -4.182 -1.599 9.596 1.00 92.31 75 GLY A N 1
ATOM 574 C CA . GLY A 1 75 ? -5.550 -2.087 9.420 1.00 92.31 75 GLY A CA 1
ATOM 575 C C . GLY A 1 75 ? -6.325 -1.205 8.441 1.00 92.31 75 GLY A C 1
ATOM 576 O O . GLY A 1 75 ? -6.311 0.017 8.572 1.00 92.31 75 GLY A O 1
ATOM 577 N N . LEU A 1 76 ? -7.008 -1.818 7.473 1.00 94.31 76 LEU A N 1
ATOM 578 C CA . LEU A 1 76 ? -7.881 -1.128 6.526 1.00 94.31 76 LEU A CA 1
ATOM 579 C C . LEU A 1 76 ? -9.341 -1.447 6.849 1.00 94.31 76 LEU A C 1
ATOM 581 O O . LEU A 1 76 ? -9.765 -2.605 6.800 1.00 94.31 76 LEU A O 1
ATOM 585 N N . GLU A 1 77 ? -10.111 -0.407 7.151 1.00 95.44 77 GLU A N 1
ATOM 586 C CA . GLU A 1 77 ? -11.572 -0.473 7.237 1.00 95.44 77 GLU A CA 1
ATOM 587 C C . GLU A 1 77 ? -12.197 -0.627 5.840 1.00 95.44 77 GLU A C 1
ATOM 589 O O . GLU A 1 77 ? -11.532 -0.436 4.816 1.00 95.44 77 GLU A O 1
ATOM 594 N N . ALA A 1 78 ? -13.486 -0.973 5.789 1.00 95.31 78 ALA A N 1
ATOM 595 C CA . ALA A 1 78 ? -14.186 -1.280 4.540 1.00 95.31 78 ALA A CA 1
ATOM 596 C C . ALA A 1 78 ? -14.107 -0.142 3.506 1.00 95.31 78 ALA A C 1
ATOM 598 O O . ALA A 1 78 ? -13.829 -0.408 2.336 1.00 95.31 78 ALA A O 1
ATOM 599 N N . ASP A 1 79 ? -14.266 1.111 3.938 1.00 95.25 79 ASP A N 1
ATOM 600 C CA . ASP A 1 79 ? -14.225 2.275 3.047 1.00 95.25 79 ASP A CA 1
ATOM 601 C C . ASP A 1 79 ? -12.830 2.493 2.449 1.00 95.25 79 ASP A C 1
ATOM 603 O O . ASP A 1 79 ? -12.692 2.751 1.253 1.00 95.25 79 ASP A O 1
ATOM 607 N N . ARG A 1 80 ? -11.773 2.306 3.251 1.00 94.81 80 ARG A N 1
ATOM 608 C CA . ARG A 1 80 ? -10.381 2.412 2.782 1.00 94.81 80 ARG A CA 1
ATOM 609 C C . ARG A 1 80 ? -10.011 1.274 1.848 1.00 94.81 80 ARG A C 1
ATOM 611 O O . ARG A 1 80 ? -9.353 1.498 0.836 1.00 94.81 80 ARG A O 1
ATOM 618 N N . LEU A 1 81 ? -10.485 0.065 2.137 1.00 96.25 81 LEU A N 1
ATOM 619 C CA . LEU A 1 81 ? -10.321 -1.066 1.233 1.00 96.25 81 LEU A CA 1
ATOM 620 C C . LEU A 1 81 ? -11.049 -0.833 -0.102 1.00 96.25 81 LEU A C 1
ATOM 622 O O . LEU A 1 81 ? -10.517 -1.181 -1.156 1.00 96.25 81 LEU A O 1
ATOM 626 N N . ALA A 1 82 ? -12.246 -0.243 -0.077 1.00 96.25 82 ALA A N 1
ATOM 627 C CA . ALA A 1 82 ? -12.991 0.106 -1.285 1.00 96.25 82 ALA A CA 1
ATOM 628 C C . ALA A 1 82 ? -12.268 1.182 -2.108 1.00 96.25 82 ALA A C 1
ATOM 630 O O . ALA A 1 82 ? -12.139 1.041 -3.324 1.00 96.25 82 ALA A O 1
ATOM 631 N N . GLU A 1 83 ? -11.739 2.214 -1.450 1.00 96.50 83 GLU A N 1
ATOM 632 C CA . GLU A 1 83 ? -10.923 3.246 -2.088 1.00 96.50 83 GLU A CA 1
ATOM 633 C C . GLU A 1 83 ? -9.667 2.645 -2.738 1.00 96.50 83 GLU A C 1
ATOM 635 O O . GLU A 1 83 ? -9.385 2.929 -3.901 1.00 96.50 83 GLU A O 1
ATOM 640 N N . TYR A 1 84 ? -8.968 1.744 -2.040 1.00 95.88 84 TYR A N 1
ATOM 641 C CA . TYR A 1 84 ? -7.784 1.053 -2.561 1.00 95.88 84 TYR A CA 1
ATOM 642 C C . TYR A 1 84 ? -8.138 0.236 -3.803 1.00 95.88 84 TYR A C 1
ATOM 644 O O . TYR A 1 84 ? -7.491 0.367 -4.841 1.00 95.88 84 TYR A O 1
ATOM 652 N N . ARG A 1 85 ? -9.220 -0.551 -3.735 1.00 96.12 85 ARG A N 1
ATOM 653 C CA . ARG A 1 85 ? -9.696 -1.356 -4.868 1.00 96.12 85 ARG A CA 1
ATOM 654 C C . ARG A 1 85 ? -10.056 -0.491 -6.066 1.00 96.12 85 ARG A C 1
ATOM 656 O O . ARG A 1 85 ? -9.744 -0.874 -7.187 1.00 96.12 85 ARG A O 1
ATOM 663 N N . ARG A 1 86 ? -10.674 0.672 -5.843 1.00 96.38 86 ARG A N 1
ATOM 664 C CA . ARG A 1 86 ? -10.978 1.625 -6.914 1.00 96.38 86 ARG A CA 1
ATOM 665 C C . ARG A 1 86 ? -9.697 2.145 -7.566 1.00 96.38 86 ARG A C 1
ATOM 667 O O . ARG A 1 86 ? -9.590 2.084 -8.783 1.00 96.38 86 ARG A O 1
ATOM 674 N N . LEU A 1 87 ? -8.725 2.610 -6.779 1.00 94.25 87 LEU A N 1
ATOM 675 C CA . LEU A 1 87 ? -7.455 3.124 -7.311 1.00 94.25 87 LEU A CA 1
ATOM 676 C C . LEU A 1 87 ? -6.673 2.052 -8.079 1.00 94.25 87 LEU A C 1
ATOM 678 O O . LEU A 1 87 ? -6.112 2.338 -9.134 1.00 94.25 87 LEU A O 1
ATOM 682 N N . ARG A 1 88 ? -6.669 0.815 -7.576 1.00 92.75 88 ARG A N 1
ATOM 683 C CA . ARG A 1 88 ? -6.058 -0.330 -8.255 1.00 92.75 88 ARG A CA 1
ATOM 684 C C . ARG A 1 88 ? -6.761 -0.639 -9.575 1.00 92.75 88 ARG A C 1
ATOM 686 O O . ARG A 1 88 ? -6.090 -0.763 -10.590 1.00 92.75 88 ARG A O 1
ATOM 693 N N . ALA A 1 89 ? -8.094 -0.671 -9.577 1.00 91.44 89 ALA A N 1
ATOM 694 C CA . ALA A 1 89 ? -8.882 -0.889 -10.787 1.00 91.44 89 ALA A CA 1
ATOM 695 C C . ALA A 1 89 ? -8.690 0.234 -11.822 1.00 91.44 89 ALA A C 1
ATOM 697 O O . ALA A 1 89 ? -8.651 -0.045 -13.013 1.00 91.44 89 ALA A O 1
ATOM 698 N N . GLU A 1 90 ? -8.530 1.492 -11.395 1.00 90.94 90 GLU A N 1
ATOM 699 C CA . GLU A 1 90 ? -8.188 2.608 -12.292 1.00 90.94 90 GLU A CA 1
ATOM 700 C C . GLU A 1 90 ? -6.827 2.409 -12.971 1.00 90.94 90 GLU A C 1
ATOM 702 O O . GLU A 1 90 ? -6.669 2.759 -14.137 1.00 90.94 90 GLU A O 1
ATOM 707 N N . ILE A 1 91 ? -5.847 1.859 -12.248 1.00 88.25 91 ILE A N 1
ATOM 708 C CA . ILE A 1 91 ? -4.536 1.522 -12.811 1.00 88.25 91 ILE A CA 1
ATOM 709 C C . ILE A 1 91 ? -4.654 0.331 -13.771 1.00 88.25 91 ILE A C 1
ATOM 711 O O . ILE A 1 91 ? -4.121 0.393 -14.874 1.00 88.25 91 ILE A O 1
ATOM 715 N N . GLU A 1 92 ? -5.378 -0.723 -13.385 1.00 84.94 92 GLU A N 1
ATOM 716 C CA . GLU A 1 92 ? -5.606 -1.911 -14.222 1.00 84.94 92 GLU A CA 1
ATOM 717 C C . GLU A 1 92 ? -6.387 -1.584 -15.507 1.00 84.94 92 GLU A C 1
ATOM 719 O O . GLU A 1 92 ? -6.134 -2.181 -16.549 1.00 84.94 92 GLU A O 1
ATOM 724 N N . ALA A 1 93 ? -7.320 -0.630 -15.447 1.00 82.69 93 ALA A N 1
ATOM 725 C CA . ALA A 1 93 ? -8.149 -0.205 -16.575 1.00 82.69 93 ALA A CA 1
ATOM 726 C C . ALA A 1 93 ? -7.480 0.839 -17.485 1.00 82.69 93 ALA A C 1
ATOM 728 O O . ALA A 1 93 ? -8.087 1.269 -18.465 1.00 82.69 93 ALA A O 1
ATOM 729 N N . SER A 1 94 ? -6.261 1.285 -17.176 1.00 73.75 94 SER A N 1
ATOM 730 C CA . SER A 1 94 ? -5.526 2.211 -18.035 1.00 73.75 94 SER A CA 1
ATOM 731 C C . SER A 1 94 ? -5.148 1.517 -19.357 1.00 73.75 94 SER A C 1
ATOM 733 O O . SER A 1 94 ? -4.155 0.798 -19.438 1.00 73.75 94 SER A O 1
ATOM 735 N N . ASP A 1 95 ? -5.948 1.757 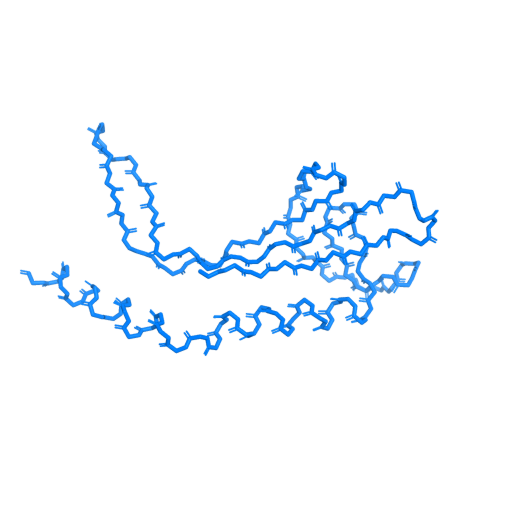-20.406 1.00 54.78 95 ASP A N 1
ATOM 736 C CA . ASP A 1 95 ? -5.855 1.162 -21.759 1.00 54.78 95 ASP A CA 1
ATOM 737 C C . ASP A 1 95 ? -4.490 1.340 -22.453 1.00 54.78 95 ASP A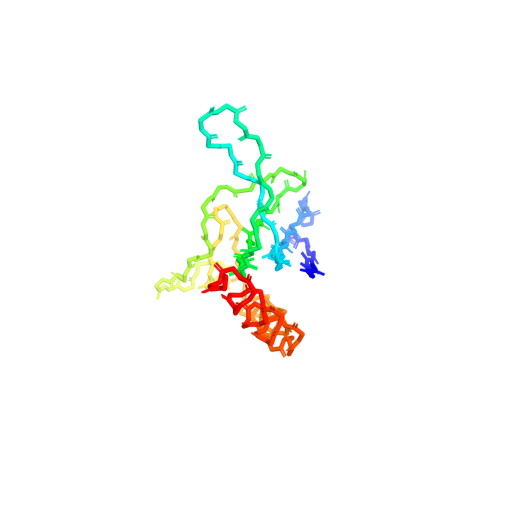 C 1
ATOM 739 O O . ASP A 1 95 ? -4.148 0.601 -23.372 1.00 54.78 95 ASP A O 1
ATOM 743 N N . SER A 1 96 ? -3.670 2.291 -21.999 1.00 54.22 96 SER A N 1
ATOM 744 C CA . SER A 1 96 ? -2.364 2.593 -22.596 1.00 54.22 96 SER A CA 1
ATOM 745 C C . SER A 1 96 ? -1.356 1.433 -22.536 1.00 54.22 96 SER A C 1
ATOM 747 O O . SER A 1 96 ? -0.373 1.474 -23.271 1.00 54.22 96 SER A O 1
ATOM 749 N N . ASP A 1 97 ? -1.549 0.422 -21.684 1.00 56.56 97 ASP A N 1
ATOM 750 C CA . ASP A 1 97 ? -0.476 -0.512 -21.307 1.00 56.56 97 ASP A CA 1
ATOM 751 C C . ASP A 1 97 ? -0.541 -1.906 -21.947 1.00 56.56 97 ASP A C 1
ATOM 753 O O . ASP A 1 97 ? 0.501 -2.525 -22.188 1.00 56.56 97 ASP A O 1
ATOM 757 N N . TRP A 1 98 ? -1.725 -2.410 -22.313 1.00 56.03 98 TRP A N 1
ATOM 758 C CA . TRP A 1 98 ? -1.813 -3.714 -22.985 1.00 56.03 98 TRP A CA 1
ATOM 759 C C . TRP A 1 98 ? -1.399 -3.613 -24.460 1.00 56.03 98 TRP A C 1
ATOM 761 O O . TRP A 1 98 ? -0.678 -4.482 -24.955 1.00 56.03 98 TRP A O 1
ATOM 771 N N . GLU A 1 99 ? -1.774 -2.528 -25.149 1.00 59.03 99 GLU A N 1
ATOM 772 C CA . GLU A 1 99 ? -1.345 -2.255 -26.526 1.00 59.03 99 GLU A CA 1
ATOM 773 C C . GLU A 1 99 ? 0.149 -1.921 -26.603 1.00 59.03 99 GLU A C 1
ATOM 775 O O . GLU A 1 99 ? 0.828 -2.343 -27.544 1.00 59.03 99 GLU A O 1
ATOM 780 N N . HIS A 1 100 ? 0.690 -1.206 -25.608 1.00 57.88 100 HIS A N 1
ATOM 781 C CA . HIS A 1 100 ? 2.115 -0.873 -25.538 1.00 57.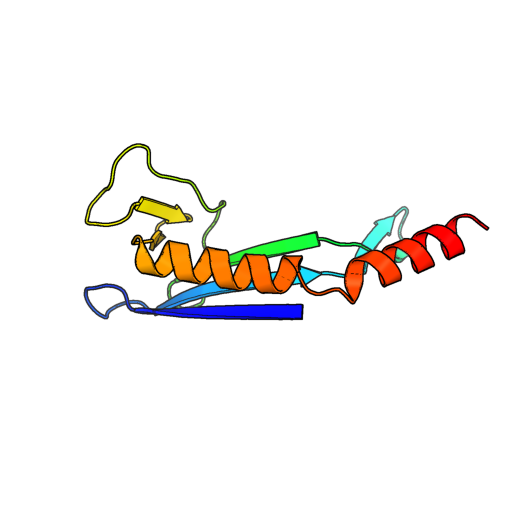88 100 HIS A CA 1
ATOM 782 C C . HIS A 1 100 ? 2.968 -2.131 -25.350 1.00 57.88 100 HIS A C 1
ATOM 784 O O . HIS A 1 100 ? 3.888 -2.387 -26.128 1.00 57.88 100 HIS A O 1
ATOM 790 N N . THR A 1 101 ? 2.587 -2.996 -24.413 1.00 59.16 101 THR A N 1
ATOM 791 C CA . THR A 1 101 ? 3.298 -4.255 -24.153 1.00 59.16 101 THR A CA 1
ATOM 792 C C . THR A 1 101 ? 3.093 -5.280 -25.263 1.00 59.16 101 THR A C 1
ATOM 794 O O . THR A 1 101 ? 4.015 -6.035 -25.578 1.00 59.16 101 THR A O 1
ATOM 797 N N . ALA A 1 102 ? 1.938 -5.281 -25.936 1.00 62.69 102 ALA A N 1
ATOM 798 C CA . ALA A 1 102 ? 1.734 -6.060 -27.156 1.00 62.69 102 ALA A CA 1
ATOM 799 C C . ALA A 1 102 ? 2.626 -5.571 -28.312 1.00 62.69 102 ALA A C 1
ATOM 801 O O . ALA A 1 102 ? 3.239 -6.399 -28.989 1.00 62.69 102 ALA A O 1
ATOM 802 N N . ARG A 1 103 ? 2.755 -4.250 -28.524 1.00 64.19 103 ARG A N 1
ATOM 803 C CA . ARG A 1 103 ? 3.678 -3.678 -29.528 1.00 64.19 103 ARG A CA 1
ATOM 804 C C . ARG A 1 103 ? 5.123 -4.046 -29.237 1.00 64.19 103 ARG A C 1
ATOM 806 O O . ARG A 1 103 ? 5.842 -4.450 -30.143 1.00 64.19 103 ARG A O 1
ATOM 813 N N . ILE A 1 104 ? 5.526 -3.931 -27.984 1.00 63.28 104 ILE A N 1
ATOM 814 C CA . ILE A 1 104 ? 6.877 -4.242 -27.540 1.00 63.28 104 ILE A CA 1
ATOM 815 C C . ILE A 1 104 ? 7.192 -5.733 -27.685 1.00 63.28 104 ILE A C 1
ATOM 817 O O . ILE A 1 104 ? 8.232 -6.084 -28.234 1.00 63.28 104 ILE A O 1
ATOM 821 N N . ARG A 1 105 ? 6.289 -6.627 -27.254 1.00 60.91 105 ARG A N 1
ATOM 822 C CA . ARG A 1 105 ? 6.454 -8.076 -27.468 1.00 60.91 105 ARG A CA 1
ATOM 823 C C . ARG A 1 105 ? 6.600 -8.419 -28.943 1.00 60.91 105 ARG A C 1
ATOM 825 O O . ARG A 1 105 ? 7.361 -9.317 -29.271 1.00 60.91 105 ARG A O 1
ATOM 832 N N . ARG A 1 106 ? 5.880 -7.712 -29.817 1.00 60.91 106 ARG A N 1
ATOM 833 C CA . ARG A 1 106 ? 5.989 -7.884 -31.267 1.00 60.91 106 ARG A CA 1
ATOM 834 C 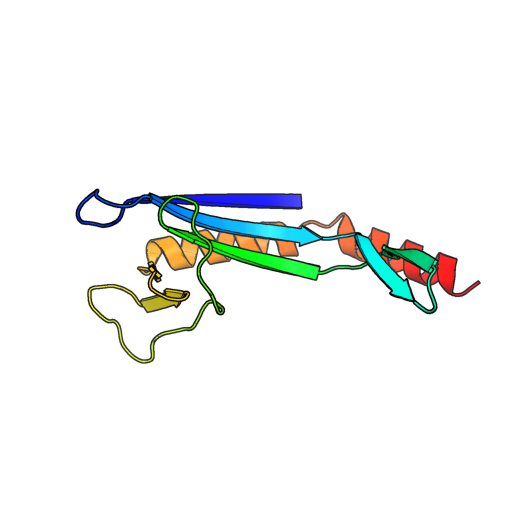C . ARG A 1 106 ? 7.350 -7.416 -31.789 1.00 60.91 106 ARG A C 1
ATOM 836 O O . ARG A 1 106 ? 7.960 -8.145 -32.550 1.00 60.91 106 ARG A O 1
ATOM 843 N N . ALA A 1 107 ? 7.841 -6.271 -31.317 1.00 58.62 107 ALA A N 1
ATOM 844 C CA . ALA A 1 107 ? 9.137 -5.714 -31.710 1.00 58.62 107 ALA A CA 1
ATOM 845 C C . ALA A 1 107 ? 10.351 -6.515 -31.201 1.00 58.62 107 ALA A C 1
ATOM 847 O O . ALA A 1 107 ? 11.408 -6.449 -31.810 1.00 58.62 107 ALA A O 1
ATOM 848 N N . MET A 1 108 ? 10.220 -7.258 -30.095 1.00 60.28 108 MET A N 1
ATOM 849 C CA . MET A 1 108 ? 11.278 -8.152 -29.591 1.00 60.28 108 MET A CA 1
ATOM 850 C C . MET A 1 108 ? 11.204 -9.581 -30.158 1.00 60.28 108 MET A C 1
ATOM 852 O O . MET A 1 108 ? 12.064 -10.401 -29.843 1.00 60.28 108 MET A O 1
ATOM 856 N N . ALA A 1 109 ? 10.156 -9.909 -30.921 1.00 58.22 109 ALA A N 1
ATOM 857 C CA . ALA A 1 109 ? 9.970 -11.219 -31.550 1.00 58.22 109 ALA A CA 1
ATOM 858 C C . ALA A 1 109 ? 10.388 -11.246 -33.036 1.00 58.22 109 ALA A C 1
ATOM 860 O O . ALA A 1 109 ? 10.316 -12.310 -33.654 1.00 58.22 109 ALA A O 1
ATOM 861 N N . GLU A 1 110 ? 10.791 -10.098 -33.590 1.00 49.22 110 GLU A N 1
ATOM 862 C CA . GLU A 1 110 ? 11.402 -9.925 -34.920 1.00 49.22 110 GLU A CA 1
ATOM 863 C C . GLU A 1 110 ? 12.929 -9.829 -34.801 1.00 49.22 110 GLU A C 1
ATOM 865 O O . GLU A 1 110 ? 13.613 -10.380 -35.693 1.00 49.22 110 GLU A O 1
#

pLDDT: mean 86.18, std 12.58, range [49.22, 97.06]

Secondary structure (DSSP, 8-state):
-EEEEEEE-TTS--EEEEEEEEEEEEEEEETTEEEEEEEEEEEEEEEETTEEEPS--EEEEEEETTEEEEETTEEE-HHHHHHHHHHHHHHHT-THHHHHHHHHHHHT--

Radius of gyration: 17.43 Å; chains: 1; bounding box: 41×25×52 Å

Sequence (110 aa):
MKKTMTWQTRDGRHELRVEIELVTERHVSADGDALTVPCCEIVEQAYIDDAPEAGCLTMLPEPVGGAVARWGRIGLEADRLAEYRRLRAEIEASDSDWEHTARIRRAMAE